Protein AF-A0A3M2DGJ4-F1 (afdb_monomer)

Structure (mmCIF, N/CA/C/O backbone):
data_AF-A0A3M2DGJ4-F1
#
_entry.id   AF-A0A3M2DGJ4-F1
#
loop_
_atom_site.group_PDB
_atom_site.id
_atom_site.type_symbol
_atom_site.label_atom_id
_atom_site.label_alt_id
_atom_site.label_comp_id
_atom_site.label_asym_id
_atom_site.label_entity_id
_atom_site.label_seq_id
_atom_site.pdbx_PDB_ins_code
_atom_site.Cartn_x
_atom_site.Cartn_y
_atom_site.Cartn_z
_atom_site.occupancy
_atom_site.B_iso_or_equiv
_atom_site.auth_seq_id
_atom_site.auth_comp_id
_atom_site.auth_asym_id
_atom_site.auth_atom_id
_atom_site.pdbx_PDB_model_num
ATOM 1 N N . MET A 1 1 ? -9.136 -0.378 4.213 1.00 90.12 1 MET A N 1
ATOM 2 C CA . MET A 1 1 ? -7.669 -0.235 4.051 1.00 90.12 1 MET A CA 1
ATOM 3 C C . MET A 1 1 ? -7.007 -1.562 3.738 1.00 90.12 1 MET A C 1
ATOM 5 O O . MET A 1 1 ? -6.361 -1.650 2.706 1.00 90.12 1 MET A O 1
ATOM 9 N N . VAL A 1 2 ? -7.233 -2.598 4.552 1.00 88.56 2 VAL A N 1
ATOM 10 C CA . VAL A 1 2 ? -6.736 -3.967 4.308 1.00 88.56 2 VAL A CA 1
ATOM 11 C C . VAL A 1 2 ? -7.027 -4.452 2.878 1.00 88.56 2 VAL A C 1
ATOM 13 O O . VAL A 1 2 ? -6.110 -4.851 2.168 1.00 88.56 2 VAL A O 1
ATOM 16 N N . ASP A 1 3 ? -8.262 -4.302 2.388 1.00 91.62 3 ASP A N 1
ATOM 17 C CA . ASP A 1 3 ? -8.611 -4.693 1.009 1.00 91.62 3 ASP A CA 1
ATOM 18 C C . ASP A 1 3 ? -7.824 -3.933 -0.065 1.00 91.62 3 ASP A C 1
ATOM 20 O O . ASP A 1 3 ? -7.477 -4.482 -1.112 1.00 91.62 3 ASP A O 1
ATOM 24 N N . LEU A 1 4 ? -7.523 -2.657 0.192 1.00 90.12 4 LEU A N 1
ATOM 25 C CA . LEU A 1 4 ? -6.755 -1.817 -0.720 1.00 90.12 4 LEU A CA 1
ATOM 26 C C . LEU A 1 4 ? -5.286 -2.257 -0.762 1.00 90.12 4 LEU A C 1
ATOM 28 O O . LEU A 1 4 ? -4.726 -2.352 -1.851 1.00 90.12 4 LEU A O 1
ATOM 32 N N . ILE A 1 5 ? -4.698 -2.586 0.391 1.00 91.19 5 ILE A N 1
ATOM 33 C CA . ILE A 1 5 ? -3.343 -3.150 0.496 1.00 91.19 5 ILE A CA 1
ATOM 34 C C . ILE A 1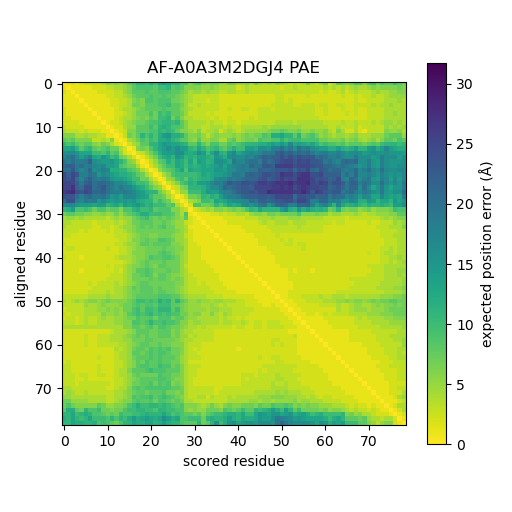 5 ? -3.263 -4.490 -0.241 1.00 91.19 5 ILE A C 1
ATOM 36 O O . ILE A 1 5 ? -2.397 -4.673 -1.094 1.00 91.19 5 ILE A O 1
ATOM 40 N N . ASN A 1 6 ? -4.221 -5.390 -0.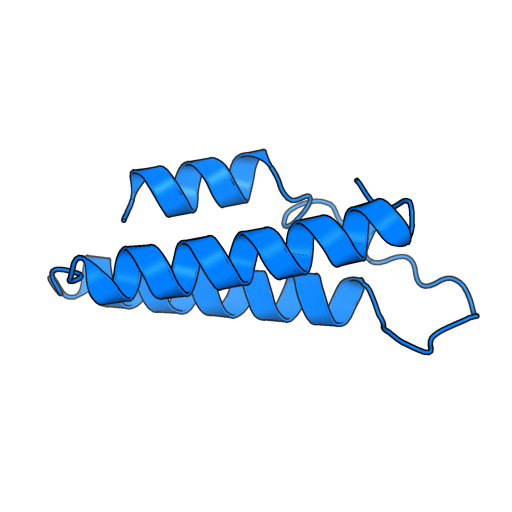004 1.00 90.25 6 ASN A N 1
ATOM 41 C CA . ASN A 1 6 ? -4.287 -6.684 -0.687 1.00 90.25 6 ASN A CA 1
ATOM 42 C C . ASN A 1 6 ? -4.394 -6.525 -2.208 1.00 90.25 6 ASN A C 1
ATOM 44 O O . ASN A 1 6 ? -3.733 -7.233 -2.970 1.00 90.25 6 ASN A O 1
ATOM 48 N N . LYS A 1 7 ? -5.205 -5.568 -2.674 1.00 90.69 7 LYS A N 1
ATOM 49 C CA . LYS A 1 7 ? -5.314 -5.254 -4.100 1.00 90.69 7 LYS A CA 1
ATOM 50 C C . LYS A 1 7 ? -4.000 -4.720 -4.668 1.00 90.69 7 LYS A C 1
ATOM 52 O O . LYS A 1 7 ? -3.637 -5.097 -5.779 1.00 90.69 7 LYS A O 1
ATOM 57 N N . ILE A 1 8 ? -3.289 -3.874 -3.924 1.00 88.88 8 ILE A N 1
ATOM 58 C CA . ILE A 1 8 ? -1.974 -3.355 -4.314 1.00 88.88 8 ILE A CA 1
ATOM 59 C C . ILE A 1 8 ? -0.966 -4.503 -4.435 1.00 88.88 8 ILE A C 1
ATOM 61 O O . ILE A 1 8 ? -0.414 -4.683 -5.516 1.00 88.88 8 ILE A O 1
ATOM 65 N N . ARG A 1 9 ? -0.815 -5.359 -3.420 1.00 86.56 9 ARG A N 1
ATOM 66 C CA . ARG A 1 9 ? 0.100 -6.516 -3.475 1.00 86.56 9 ARG A CA 1
ATOM 67 C C . ARG A 1 9 ? -0.164 -7.449 -4.668 1.00 86.56 9 ARG A C 1
ATOM 69 O O . ARG A 1 9 ? 0.770 -7.980 -5.245 1.00 86.56 9 ARG A O 1
ATOM 76 N N . ARG A 1 10 ? -1.425 -7.606 -5.095 1.00 86.56 10 ARG A N 1
ATOM 77 C CA . ARG A 1 10 ? -1.783 -8.402 -6.291 1.00 86.56 10 ARG A CA 1
ATOM 78 C C . ARG A 1 10 ? -1.550 -7.690 -7.625 1.00 86.56 10 ARG A C 1
ATOM 80 O O . ARG A 1 10 ? -1.449 -8.354 -8.649 1.00 86.56 10 ARG A O 1
ATOM 87 N N . THR A 1 11 ? -1.562 -6.357 -7.637 1.00 85.56 11 THR A N 1
ATOM 88 C CA . THR A 1 11 ? -1.462 -5.561 -8.874 1.00 85.56 11 THR A CA 1
ATOM 89 C C . THR A 1 11 ? -0.014 -5.196 -9.198 1.00 85.56 11 THR A C 1
ATOM 91 O O . THR A 1 11 ? 0.333 -5.052 -10.365 1.00 85.56 11 THR A O 1
ATOM 94 N N . PHE A 1 12 ?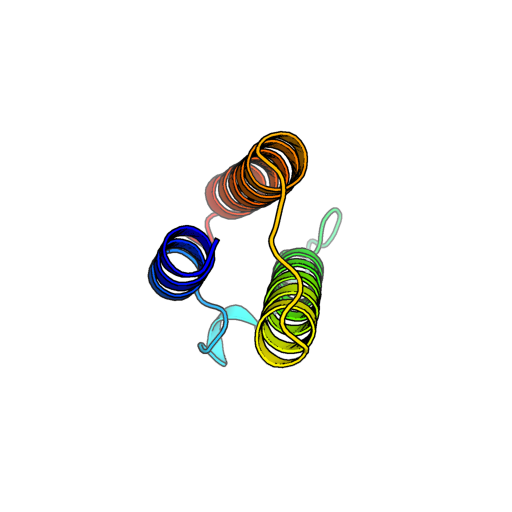 0.826 -5.010 -8.179 1.00 83.12 12 PHE A N 1
ATOM 95 C CA . PHE A 1 12 ? 2.208 -4.575 -8.345 1.00 83.12 12 PHE A CA 1
ATOM 96 C C . PHE A 1 12 ? 3.186 -5.732 -8.115 1.00 83.12 12 PHE A C 1
ATOM 98 O O . PHE A 1 12 ? 2.989 -6.507 -7.182 1.00 83.12 12 PHE A O 1
ATOM 105 N N . PRO A 1 13 ? 4.272 -5.824 -8.902 1.00 74.50 13 PRO A N 1
ATOM 106 C CA . PRO A 1 13 ? 5.293 -6.857 -8.744 1.00 74.50 13 PRO A CA 1
ATOM 107 C C . PRO A 1 13 ? 6.274 -6.507 -7.607 1.00 74.50 13 PRO A C 1
ATOM 109 O O . PRO A 1 13 ? 7.474 -6.369 -7.848 1.00 74.50 13 PRO A O 1
ATOM 112 N N . LEU A 1 14 ? 5.754 -6.319 -6.390 1.00 70.88 14 LEU A N 1
ATOM 113 C CA . LEU A 1 14 ? 6.535 -5.960 -5.193 1.00 70.88 14 LEU A CA 1
ATOM 114 C C . LEU A 1 14 ? 7.449 -7.129 -4.767 1.00 70.88 14 LEU A C 1
ATOM 116 O O . LEU A 1 14 ? 8.649 -6.979 -4.552 1.00 70.88 14 LEU A O 1
ATOM 120 N N . ASP A 1 15 ? 6.914 -8.351 -4.807 1.00 66.12 15 ASP A N 1
ATOM 121 C CA . ASP A 1 15 ? 7.645 -9.561 -4.404 1.00 66.12 15 ASP A CA 1
ATOM 122 C C . ASP A 1 15 ? 8.521 -10.163 -5.525 1.00 66.12 15 ASP A C 1
ATOM 124 O O . ASP A 1 15 ? 9.176 -11.186 -5.326 1.00 66.12 15 ASP A O 1
ATOM 128 N N . ALA A 1 16 ? 8.548 -9.561 -6.722 1.00 61.91 16 ALA A N 1
ATOM 129 C CA . ALA A 1 16 ? 9.287 -10.101 -7.862 1.00 61.91 16 ALA A CA 1
ATOM 130 C C . ALA A 1 16 ? 10.751 -9.609 -7.864 1.00 61.91 16 ALA A C 1
ATOM 132 O O . ALA A 1 16 ? 10.994 -8.418 -8.056 1.00 61.91 16 ALA A O 1
ATOM 133 N N . PRO A 1 17 ? 11.764 -10.483 -7.723 1.00 55.59 17 PRO A N 1
ATOM 134 C CA . PRO A 1 17 ? 13.168 -10.071 -7.800 1.00 55.59 17 PRO A CA 1
ATOM 135 C C . PRO A 1 17 ? 13.554 -9.528 -9.190 1.00 55.59 17 PRO A C 1
ATOM 137 O O . PRO A 1 17 ? 14.378 -8.619 -9.279 1.00 55.59 17 PRO A O 1
ATOM 140 N N . ASP A 1 18 ? 12.902 -9.998 -10.260 1.00 53.38 18 ASP A N 1
ATOM 141 C CA . ASP A 1 18 ? 13.161 -9.570 -11.644 1.00 53.38 18 ASP A CA 1
ATOM 142 C C . ASP A 1 18 ? 12.613 -8.171 -11.980 1.00 53.38 18 ASP A C 1
ATOM 144 O O . ASP A 1 18 ? 13.092 -7.526 -12.916 1.00 53.38 18 ASP A O 1
ATOM 148 N N . SER A 1 19 ? 11.673 -7.630 -11.190 1.00 52.91 19 SER A N 1
ATOM 149 C CA . SER A 1 19 ? 11.201 -6.240 -11.350 1.00 52.91 19 SER A CA 1
ATOM 150 C C . SER A 1 19 ? 12.259 -5.206 -10.923 1.00 52.91 19 SER A C 1
ATOM 152 O O . SER A 1 19 ? 12.102 -4.003 -11.149 1.00 52.91 19 SER A O 1
ATOM 154 N N . ARG A 1 20 ? 13.379 -5.677 -10.351 1.00 51.09 20 ARG A N 1
ATOM 155 C CA . ARG A 1 20 ? 14.511 -4.878 -9.858 1.00 51.09 20 ARG A CA 1
ATOM 156 C C . ARG A 1 20 ? 15.621 -4.688 -10.901 1.00 51.09 20 ARG A C 1
ATOM 158 O O . ARG A 1 20 ? 16.611 -4.016 -10.601 1.00 51.09 20 ARG A O 1
ATOM 165 N N . VAL A 1 21 ? 15.480 -5.255 -12.106 1.00 51.62 21 VAL A N 1
ATOM 166 C CA . VAL A 1 21 ? 16.489 -5.172 -13.174 1.00 51.62 21 VAL A CA 1
ATOM 167 C C . VAL A 1 21 ? 16.419 -3.807 -13.864 1.00 51.62 21 VAL A C 1
ATOM 169 O O . VAL A 1 21 ? 15.493 -3.489 -14.610 1.00 51.62 21 VAL A O 1
ATOM 172 N N . CYS A 1 22 ? 17.422 -2.975 -13.592 1.00 55.38 22 CYS A N 1
ATOM 173 C CA . CYS A 1 22 ? 17.555 -1.635 -14.154 1.00 55.38 22 CYS A CA 1
ATOM 174 C C . CYS A 1 22 ? 18.022 -1.711 -15.620 1.00 55.38 22 CYS A C 1
ATOM 176 O O . CYS A 1 22 ? 19.070 -2.291 -15.900 1.00 55.38 22 CYS A O 1
ATOM 178 N N . ARG A 1 23 ? 17.282 -1.102 -16.559 1.00 54.59 23 ARG A N 1
ATOM 179 C CA . ARG A 1 23 ? 17.810 -0.761 -17.894 1.00 54.59 23 ARG A CA 1
ATOM 180 C C . ARG A 1 23 ? 18.342 0.672 -17.848 1.00 54.59 23 ARG A C 1
ATOM 182 O O . ARG A 1 23 ? 17.733 1.525 -17.214 1.00 54.59 23 ARG A O 1
ATOM 189 N N . PHE A 1 24 ? 19.477 0.907 -18.501 1.00 52.84 24 PHE A N 1
ATOM 190 C CA . PHE A 1 24 ? 20.364 2.078 -18.378 1.00 52.84 24 PHE A CA 1
ATOM 191 C C . PHE A 1 24 ? 19.769 3.469 -18.700 1.00 52.84 24 PHE A C 1
ATOM 193 O O . PHE A 1 24 ? 20.506 4.450 -18.671 1.00 52.84 24 PHE A O 1
ATOM 200 N N . ASP A 1 25 ? 18.467 3.595 -18.954 1.00 52.88 25 ASP A N 1
ATOM 201 C CA . ASP A 1 25 ? 17.807 4.871 -19.246 1.00 52.88 25 ASP A CA 1
ATOM 202 C C . ASP A 1 25 ? 16.899 5.269 -18.069 1.00 52.88 25 ASP A C 1
ATOM 204 O O . ASP A 1 25 ? 15.766 4.804 -17.932 1.00 52.88 25 ASP A O 1
ATOM 208 N N . CYS A 1 26 ? 17.451 6.031 -17.119 1.00 60.47 26 CYS A N 1
ATOM 209 C CA . CYS A 1 26 ? 16.894 6.165 -15.769 1.00 60.47 26 CYS A CA 1
ATOM 210 C C . CYS A 1 26 ? 16.555 7.622 -15.412 1.00 60.47 26 CYS A C 1
ATOM 212 O O . CYS A 1 26 ? 17.121 8.206 -14.491 1.00 60.47 26 CYS A O 1
ATOM 214 N N . THR A 1 27 ? 15.601 8.222 -16.129 1.00 54.66 27 THR A N 1
ATOM 215 C CA . THR A 1 27 ? 15.004 9.520 -15.748 1.00 54.66 27 THR A CA 1
ATOM 216 C C . THR A 1 27 ? 13.940 9.372 -14.647 1.00 54.66 27 THR A C 1
ATOM 218 O O . THR A 1 27 ? 13.762 10.281 -13.840 1.00 54.66 27 THR A O 1
ATOM 221 N N . VAL A 1 28 ? 13.269 8.213 -14.554 1.00 54.41 28 VAL A N 1
ATOM 222 C CA . VAL A 1 28 ? 12.395 7.811 -13.433 1.00 54.41 28 VAL A CA 1
ATOM 223 C C . VAL A 1 28 ? 12.590 6.316 -13.183 1.00 54.41 28 VAL A C 1
ATOM 225 O O . VAL A 1 28 ? 12.089 5.481 -13.932 1.00 54.41 28 VAL A O 1
ATOM 228 N N . CYS A 1 29 ? 13.335 5.960 -12.136 1.00 65.62 29 CYS A N 1
ATOM 229 C CA . CYS A 1 29 ? 13.603 4.560 -11.820 1.00 65.62 29 CYS A CA 1
ATOM 230 C C . CYS A 1 29 ? 12.333 3.877 -11.284 1.00 65.62 29 CYS A C 1
ATOM 232 O O . CYS A 1 29 ? 11.900 4.158 -10.165 1.00 65.62 29 CYS A O 1
ATOM 234 N N . ASN A 1 30 ? 11.751 2.964 -12.068 1.00 73.81 30 ASN A N 1
ATOM 235 C CA . ASN A 1 30 ? 10.573 2.166 -11.690 1.00 73.81 30 ASN A CA 1
ATOM 236 C C . ASN A 1 30 ? 10.766 1.430 -10.359 1.00 73.81 30 ASN A C 1
ATOM 238 O O . ASN A 1 30 ? 9.838 1.351 -9.559 1.00 73.81 30 ASN A O 1
ATOM 242 N N . LYS A 1 31 ? 11.998 0.981 -10.093 1.00 76.00 31 LYS A N 1
ATOM 243 C CA . LYS A 1 31 ? 12.395 0.356 -8.831 1.00 76.00 31 LYS A CA 1
ATOM 244 C C . LYS A 1 31 ? 12.147 1.275 -7.635 1.00 76.00 31 LYS A C 1
ATOM 246 O O . LYS A 1 31 ? 11.518 0.857 -6.679 1.00 76.00 31 LYS A O 1
ATOM 251 N N . LYS A 1 32 ? 12.541 2.549 -7.720 1.00 80.38 32 LYS A N 1
ATOM 252 C CA . LYS A 1 32 ? 12.356 3.507 -6.619 1.00 80.38 32 LYS A CA 1
ATOM 253 C C . LYS A 1 32 ? 10.878 3.793 -6.337 1.00 80.38 32 LYS A C 1
ATOM 255 O O . LYS A 1 32 ? 10.504 4.062 -5.201 1.00 80.38 32 LYS A O 1
ATOM 260 N N . LEU A 1 33 ? 10.028 3.738 -7.365 1.00 83.94 33 LEU A N 1
ATOM 261 C CA . LEU A 1 33 ? 8.578 3.864 -7.195 1.00 83.94 33 LEU A CA 1
ATOM 262 C C . LEU A 1 33 ? 7.959 2.620 -6.546 1.00 83.94 33 LEU A C 1
ATOM 264 O O . LEU A 1 33 ? 7.043 2.768 -5.741 1.00 83.94 33 LEU A O 1
ATOM 268 N N . LEU A 1 34 ? 8.449 1.425 -6.890 1.00 84.94 34 LEU A N 1
ATOM 269 C CA . LEU A 1 34 ? 8.037 0.170 -6.258 1.00 84.94 34 LEU A CA 1
ATOM 270 C C . LEU A 1 34 ? 8.484 0.119 -4.791 1.00 84.94 34 LEU A C 1
ATOM 272 O O . LEU A 1 34 ? 7.638 -0.085 -3.933 1.00 84.94 34 LEU A O 1
ATOM 276 N N . GLU A 1 35 ? 9.746 0.440 -4.498 1.00 85.75 35 GLU A N 1
ATOM 277 C CA . GLU A 1 35 ? 10.276 0.551 -3.126 1.00 85.75 35 GLU A CA 1
ATOM 278 C C . GLU A 1 35 ? 9.480 1.564 -2.294 1.00 85.75 35 GLU A C 1
ATOM 280 O O . GLU A 1 35 ? 9.139 1.324 -1.140 1.00 85.75 35 GLU A O 1
ATOM 285 N N . PHE A 1 36 ? 9.137 2.712 -2.886 1.00 89.19 36 PHE A N 1
ATOM 286 C CA . PHE A 1 36 ? 8.292 3.690 -2.212 1.00 89.19 36 PHE A CA 1
ATOM 287 C C . PHE A 1 36 ? 6.892 3.139 -1.925 1.00 89.19 36 PHE A C 1
ATOM 289 O O . PHE A 1 36 ? 6.368 3.353 -0.836 1.00 89.19 36 PHE A O 1
ATOM 296 N N . LEU A 1 37 ? 6.280 2.426 -2.873 1.00 90.75 37 LEU A N 1
ATOM 297 C CA . LEU A 1 37 ? 4.975 1.807 -2.656 1.00 90.75 37 LEU A CA 1
ATOM 298 C C . LEU A 1 37 ? 5.026 0.720 -1.573 1.00 90.75 37 LEU A C 1
ATOM 300 O O . LEU A 1 37 ? 4.104 0.665 -0.764 1.00 90.75 37 LEU A O 1
ATOM 304 N N . GLU A 1 38 ? 6.086 -0.091 -1.537 1.00 90.56 38 GLU A N 1
ATOM 305 C CA . GLU A 1 38 ? 6.339 -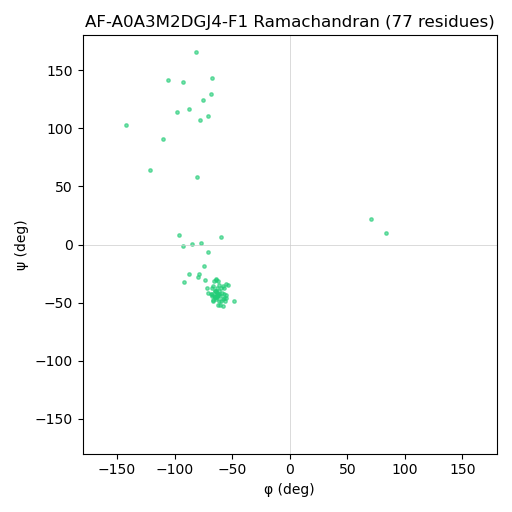1.095 -0.491 1.00 90.56 38 GLU A CA 1
ATOM 306 C C . GLU A 1 38 ? 6.394 -0.452 0.892 1.00 90.56 38 GLU A C 1
ATOM 308 O O . GLU A 1 38 ? 5.593 -0.810 1.752 1.00 90.56 38 GLU A O 1
ATOM 313 N N . MET A 1 39 ? 7.226 0.578 1.078 1.00 91.56 39 MET A N 1
ATOM 314 C CA . MET A 1 39 ? 7.317 1.286 2.363 1.00 91.56 39 MET A CA 1
ATOM 315 C C . MET A 1 39 ? 5.965 1.846 2.821 1.00 91.56 39 MET A C 1
ATOM 317 O O . MET A 1 39 ? 5.653 1.851 4.006 1.00 91.56 39 MET A O 1
ATOM 321 N N . GLN A 1 40 ? 5.142 2.336 1.891 1.00 94.19 40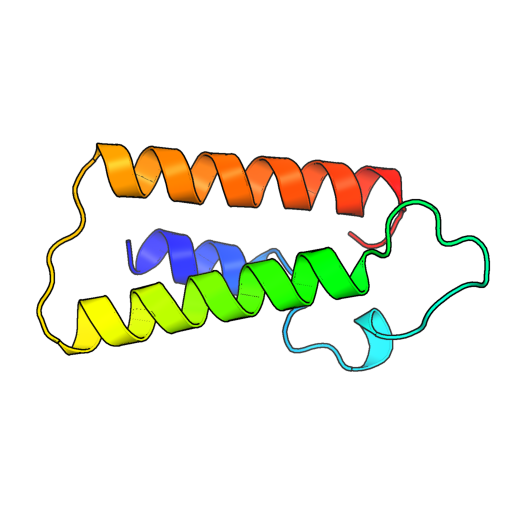 GLN A N 1
ATOM 322 C CA . GLN A 1 40 ? 3.823 2.871 2.231 1.00 94.19 40 GLN A CA 1
ATOM 323 C C . GLN A 1 40 ? 2.812 1.770 2.583 1.00 94.19 40 GLN A C 1
ATOM 325 O O . GLN A 1 40 ? 1.890 2.015 3.359 1.00 94.19 40 GLN A O 1
ATOM 330 N N . VAL A 1 41 ? 2.949 0.575 2.003 1.00 93.06 41 VAL A N 1
ATOM 331 C CA . VAL A 1 41 ? 2.167 -0.601 2.403 1.00 93.06 41 VAL A CA 1
ATOM 332 C C . VAL A 1 41 ? 2.562 -1.030 3.813 1.00 93.06 41 VAL A C 1
ATOM 334 O O . VAL A 1 41 ? 1.677 -1.185 4.650 1.00 93.06 41 VAL A O 1
ATOM 337 N N . GLU A 1 42 ? 3.861 -1.153 4.082 1.00 93.69 42 GLU A N 1
ATOM 338 C CA . GLU A 1 42 ? 4.392 -1.547 5.392 1.00 93.69 42 GLU A CA 1
ATOM 339 C C . GLU A 1 42 ? 3.984 -0.562 6.499 1.00 93.69 42 GLU A C 1
ATOM 341 O O . GLU A 1 42 ? 3.517 -0.996 7.551 1.00 93.69 42 GLU A O 1
ATOM 346 N N . ASP A 1 43 ? 4.066 0.752 6.247 1.00 95.19 43 ASP A N 1
ATOM 347 C CA . ASP A 1 43 ? 3.611 1.793 7.187 1.00 95.19 43 ASP A CA 1
ATOM 348 C C . ASP A 1 43 ? 2.140 1.597 7.574 1.00 95.19 43 ASP A C 1
ATOM 350 O O . ASP A 1 43 ? 1.782 1.560 8.753 1.00 95.19 43 ASP A O 1
ATOM 354 N N . TRP A 1 44 ? 1.270 1.403 6.580 1.00 95.25 44 TRP A N 1
ATOM 355 C CA . TRP A 1 44 ? -0.144 1.172 6.851 1.00 95.25 44 TRP A CA 1
ATOM 356 C C . TRP A 1 44 ? -0.406 -0.161 7.548 1.00 95.25 44 TRP A C 1
ATOM 358 O O . TRP A 1 44 ? -1.285 -0.218 8.404 1.00 95.25 44 TRP A O 1
ATOM 368 N N . GLU A 1 45 ? 0.324 -1.223 7.212 1.00 93.25 45 GLU A N 1
ATOM 369 C CA . GLU A 1 45 ? 0.215 -2.513 7.901 1.00 93.25 45 GLU A CA 1
ATOM 370 C C . GLU A 1 45 ? 0.595 -2.380 9.384 1.00 93.25 45 GLU A C 1
ATOM 372 O O . GLU A 1 45 ? -0.139 -2.874 10.243 1.00 93.25 45 GLU A O 1
ATOM 377 N N . GLN A 1 46 ? 1.663 -1.641 9.704 1.00 95.62 46 GLN A N 1
ATOM 378 C CA . GLN A 1 46 ? 2.060 -1.360 11.087 1.00 95.62 46 GLN A CA 1
ATOM 379 C C . GLN A 1 46 ? 1.017 -0.526 11.837 1.00 95.62 46 GLN A C 1
ATOM 381 O O . GLN A 1 46 ? 0.651 -0.862 12.964 1.00 95.62 46 GLN A O 1
ATOM 386 N N . ARG A 1 47 ? 0.488 0.530 11.212 1.00 94.88 47 ARG A N 1
ATOM 387 C CA . ARG A 1 47 ? -0.555 1.387 11.803 1.00 94.88 47 ARG A CA 1
ATOM 388 C C . ARG A 1 47 ? -1.841 0.614 12.082 1.00 94.88 47 ARG A C 1
ATOM 390 O O . ARG A 1 47 ? -2.409 0.721 13.166 1.00 94.88 47 ARG A O 1
ATOM 397 N N . LEU A 1 48 ? -2.260 -0.234 11.144 1.00 94.25 48 LEU A N 1
ATOM 398 C CA . LEU A 1 48 ? -3.406 -1.127 11.328 1.00 94.25 48 LEU A CA 1
ATOM 399 C C . LEU A 1 48 ? -3.161 -2.139 12.455 1.00 94.25 48 LEU A C 1
ATOM 401 O O . LEU A 1 48 ? -4.061 -2.374 13.259 1.00 94.25 48 LEU A O 1
ATOM 405 N N . ALA A 1 49 ? -1.954 -2.707 12.547 1.00 94.06 49 ALA A N 1
ATOM 406 C CA . ALA A 1 49 ? -1.579 -3.613 13.634 1.00 94.06 49 ALA A CA 1
ATOM 407 C C . ALA A 1 49 ? -1.578 -2.916 15.007 1.00 94.06 49 ALA A C 1
ATOM 409 O O . ALA A 1 49 ? -1.906 -3.542 16.012 1.00 94.06 49 ALA A O 1
ATOM 410 N N . ALA A 1 50 ? -1.282 -1.614 15.047 1.00 96.25 50 ALA A N 1
ATOM 411 C CA . ALA A 1 50 ? -1.393 -0.777 16.240 1.00 96.25 50 ALA A CA 1
ATOM 412 C C . ALA A 1 50 ? -2.844 -0.368 16.583 1.00 96.25 50 ALA A C 1
ATOM 414 O O . ALA A 1 50 ? -3.065 0.349 17.558 1.00 96.25 50 ALA A O 1
ATOM 415 N N . GLY A 1 51 ? -3.839 -0.817 15.808 1.00 94.62 51 GLY A N 1
ATOM 416 C CA . GLY A 1 51 ? -5.255 -0.509 16.023 1.00 94.62 51 GLY A CA 1
ATOM 417 C C . GLY A 1 51 ? -5.709 0.825 15.428 1.00 94.62 51 GLY A C 1
ATOM 418 O O . GLY A 1 51 ? -6.828 1.267 15.695 1.00 94.62 51 GLY A O 1
ATOM 419 N N . GLU A 1 52 ? -4.879 1.480 14.612 1.00 95.50 52 GLU A N 1
ATOM 420 C CA . GLU A 1 52 ? -5.269 2.718 13.949 1.00 95.50 52 GLU A CA 1
ATOM 421 C C . GLU A 1 52 ? -6.358 2.451 12.902 1.00 95.50 52 GLU A C 1
ATOM 423 O O . GLU A 1 52 ? -6.228 1.580 12.039 1.00 95.50 52 GLU A O 1
ATOM 428 N N . THR A 1 53 ? -7.445 3.225 12.960 1.00 93.88 53 THR A N 1
ATOM 429 C CA . THR A 1 53 ? -8.531 3.136 11.980 1.00 93.88 53 THR A CA 1
ATOM 430 C C . THR A 1 53 ? -8.357 4.220 10.911 1.00 93.88 53 THR A C 1
ATOM 432 O O . THR A 1 53 ? -8.483 5.404 11.222 1.00 93.88 53 THR A O 1
ATOM 435 N N . PRO A 1 54 ? -8.096 3.851 9.646 1.00 93.44 54 PRO A N 1
ATOM 436 C CA . PRO A 1 54 ? -7.892 4.811 8.569 1.00 93.44 54 PRO A CA 1
ATOM 437 C C . PRO A 1 54 ? -9.168 5.573 8.238 1.00 93.44 54 PRO A C 1
ATOM 439 O O . PRO A 1 54 ? -10.263 5.006 8.189 1.00 93.44 54 PRO A O 1
ATOM 442 N N . THR A 1 55 ? -9.012 6.852 7.913 1.00 95.19 55 THR A N 1
ATOM 443 C CA . THR A 1 55 ? -10.124 7.690 7.464 1.00 95.19 55 THR A CA 1
ATOM 444 C C . THR A 1 55 ? -10.432 7.473 5.980 1.00 95.19 55 THR A C 1
ATOM 446 O O . THR A 1 55 ? -9.617 6.954 5.212 1.00 95.19 55 THR A O 1
ATOM 449 N N . LEU A 1 56 ? -11.598 7.942 5.522 1.00 93.50 56 LEU A N 1
ATOM 450 C CA . LEU A 1 56 ? -11.917 7.972 4.087 1.00 93.50 56 LEU A CA 1
ATOM 451 C C . LEU A 1 56 ? -10.885 8.781 3.281 1.00 93.50 56 LEU A C 1
ATOM 453 O O . LEU A 1 56 ? -10.532 8.395 2.166 1.00 93.50 56 LEU A O 1
ATOM 457 N N . GLY A 1 57 ? -10.361 9.867 3.857 1.00 95.31 57 GLY A N 1
ATOM 458 C CA . GLY A 1 57 ? -9.329 10.686 3.222 1.00 95.31 57 GLY A CA 1
ATOM 459 C C . GLY A 1 57 ? -8.002 9.945 3.060 1.00 95.31 57 GLY A C 1
ATOM 460 O O . GLY A 1 57 ? -7.323 10.109 2.046 1.00 95.31 57 GLY A O 1
ATOM 461 N N . ASP A 1 58 ? -7.647 9.091 4.018 1.00 95.00 58 ASP A N 1
ATOM 462 C CA . ASP A 1 58 ? -6.449 8.253 3.939 1.00 95.00 58 ASP A CA 1
ATOM 463 C C . ASP A 1 58 ? -6.568 7.200 2.840 1.00 95.00 58 ASP A C 1
ATOM 465 O O . ASP A 1 58 ? -5.658 7.049 2.019 1.00 95.00 58 ASP A O 1
ATOM 469 N N . LEU A 1 59 ? -7.731 6.545 2.756 1.00 93.44 59 LEU A N 1
ATOM 470 C CA . LEU A 1 59 ? -8.041 5.601 1.682 1.00 93.44 59 LEU A CA 1
ATOM 471 C C . LEU A 1 59 ? -7.923 6.269 0.310 1.00 93.44 59 LEU A C 1
ATOM 473 O O . LEU A 1 59 ? -7.308 5.713 -0.603 1.00 93.44 59 LEU A O 1
ATOM 477 N N . GLU A 1 60 ? -8.482 7.471 0.156 1.00 94.62 60 GLU A N 1
ATOM 478 C CA . GLU A 1 60 ? -8.433 8.205 -1.106 1.00 94.62 60 GLU A CA 1
ATOM 479 C C . GLU A 1 60 ? -6.996 8.590 -1.484 1.00 94.62 60 GLU A C 1
ATOM 481 O O . GLU A 1 60 ? -6.566 8.365 -2.623 1.00 94.62 60 GLU A O 1
ATOM 486 N N . LYS A 1 61 ? -6.226 9.132 -0.529 1.00 94.38 61 LYS A N 1
ATOM 487 C CA . LYS A 1 61 ? -4.821 9.512 -0.734 1.00 94.38 61 LYS A CA 1
ATOM 488 C C . LYS A 1 61 ? -3.981 8.306 -1.145 1.00 94.38 61 LYS A C 1
ATOM 490 O O . LYS A 1 61 ? -3.273 8.387 -2.154 1.00 94.38 61 LYS A O 1
ATOM 495 N N . PHE A 1 62 ? -4.107 7.189 -0.429 1.00 94.56 62 PHE A N 1
ATOM 496 C CA . PHE A 1 62 ? -3.356 5.968 -0.705 1.00 94.56 62 PHE A CA 1
ATOM 497 C C . PHE A 1 62 ? -3.738 5.363 -2.064 1.00 94.56 62 PHE A C 1
ATOM 499 O O . PHE A 1 62 ? -2.873 5.092 -2.899 1.00 94.56 62 PHE A O 1
ATOM 506 N N . ALA A 1 63 ? -5.036 5.274 -2.371 1.00 93.00 63 ALA A N 1
ATOM 507 C CA . ALA A 1 63 ? -5.511 4.793 -3.668 1.00 93.00 63 ALA A CA 1
ATOM 508 C C . ALA A 1 63 ? -5.070 5.697 -4.832 1.00 93.00 63 ALA A C 1
ATOM 510 O O . ALA A 1 63 ? -4.776 5.225 -5.934 1.00 93.00 63 ALA A O 1
ATOM 511 N N . ARG A 1 64 ? -5.035 7.020 -4.635 1.00 95.12 64 ARG A N 1
ATOM 512 C CA . ARG A 1 64 ? -4.553 7.973 -5.645 1.00 95.12 64 ARG A CA 1
ATOM 513 C C . ARG A 1 64 ? -3.056 7.813 -5.891 1.00 95.12 64 ARG A C 1
ATOM 515 O O . ARG A 1 64 ? -2.638 7.842 -7.047 1.00 95.12 64 ARG A O 1
ATOM 522 N N . MET A 1 65 ? -2.271 7.639 -4.833 1.00 94.00 65 MET A N 1
ATOM 523 C CA . MET A 1 65 ? -0.834 7.389 -4.918 1.00 94.00 65 MET A CA 1
ATOM 524 C C . MET A 1 65 ? -0.540 6.095 -5.682 1.00 94.00 65 MET A C 1
ATOM 526 O O . MET A 1 65 ? 0.156 6.146 -6.696 1.00 94.00 65 MET A O 1
ATOM 530 N N . ALA A 1 66 ? -1.166 4.979 -5.293 1.00 92.00 66 ALA A N 1
ATOM 531 C CA . ALA A 1 66 ? -1.025 3.702 -5.991 1.00 92.00 66 ALA A CA 1
ATOM 532 C C . ALA A 1 66 ? -1.392 3.827 -7.482 1.00 92.00 66 ALA A C 1
ATOM 534 O O . ALA A 1 66 ? -0.623 3.431 -8.352 1.00 92.00 66 ALA A O 1
ATOM 535 N N . ARG A 1 67 ? -2.511 4.486 -7.823 1.00 92.69 67 ARG A N 1
ATOM 536 C CA . ARG A 1 67 ? -2.893 4.716 -9.233 1.00 92.69 67 ARG A CA 1
ATOM 537 C C . ARG A 1 67 ? -1.855 5.515 -10.025 1.00 92.69 67 ARG A C 1
ATOM 539 O O . ARG A 1 67 ? -1.658 5.232 -11.206 1.00 92.69 67 ARG A O 1
ATOM 546 N N . LYS A 1 68 ? -1.209 6.517 -9.419 1.00 90.69 68 LYS A N 1
ATOM 547 C CA . LYS A 1 68 ? -0.143 7.288 -10.083 1.00 90.69 68 LYS A CA 1
ATOM 548 C C . LYS A 1 68 ? 1.073 6.410 -10.372 1.00 90.69 68 LYS A C 1
ATOM 550 O O . LYS A 1 68 ? 1.574 6.446 -11.493 1.00 90.69 68 LYS A O 1
ATOM 555 N N . ILE A 1 69 ? 1.484 5.591 -9.404 1.00 88.25 69 ILE A N 1
ATOM 556 C CA . ILE A 1 69 ? 2.609 4.660 -9.557 1.00 88.25 69 ILE A CA 1
ATOM 557 C C . ILE A 1 69 ? 2.293 3.624 -10.638 1.00 88.25 69 ILE A C 1
ATOM 559 O O . ILE A 1 69 ? 3.082 3.453 -11.560 1.00 88.25 69 ILE A O 1
ATOM 563 N N . HIS A 1 70 ? 1.091 3.042 -10.629 1.00 88.12 70 HIS A N 1
ATOM 564 C CA . HIS A 1 70 ? 0.648 2.110 -11.671 1.00 88.12 70 HIS A CA 1
ATOM 565 C C . HIS A 1 70 ? 0.732 2.716 -13.078 1.00 88.12 70 HIS A C 1
ATOM 567 O O 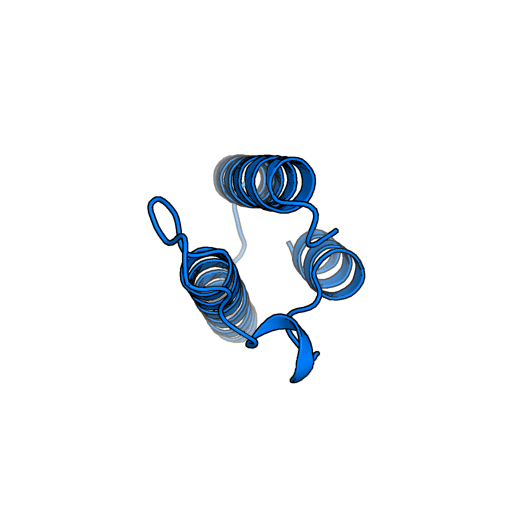. HIS A 1 70 ? 1.190 2.075 -14.018 1.00 88.12 70 HIS A O 1
ATOM 573 N N . ARG A 1 71 ? 0.298 3.972 -13.245 1.00 87.25 71 ARG A N 1
ATOM 574 C CA . ARG A 1 71 ? 0.374 4.668 -14.540 1.00 87.25 71 ARG A CA 1
ATOM 575 C C . ARG A 1 71 ? 1.817 4.892 -14.991 1.00 87.25 71 ARG A C 1
ATOM 577 O O . ARG A 1 71 ? 2.090 4.736 -16.177 1.00 87.25 71 ARG A O 1
ATOM 584 N N . ALA A 1 72 ? 2.717 5.247 -14.074 1.00 83.31 72 ALA A N 1
ATOM 585 C CA . ALA A 1 72 ? 4.136 5.413 -14.381 1.00 83.31 72 ALA A CA 1
ATOM 586 C C . ALA A 1 72 ? 4.781 4.083 -14.806 1.00 83.31 72 ALA A C 1
ATOM 588 O O . ALA A 1 72 ? 5.444 4.034 -15.837 1.00 83.31 72 ALA A O 1
ATOM 589 N N . LEU A 1 73 ? 4.503 2.998 -14.077 1.00 79.38 73 LEU A N 1
ATOM 590 C CA . LEU A 1 73 ? 5.010 1.661 -14.401 1.00 79.38 73 LEU A CA 1
ATOM 591 C C . LEU A 1 73 ? 4.486 1.151 -15.748 1.00 79.38 73 LEU A C 1
ATOM 593 O O . LEU A 1 73 ? 5.274 0.676 -16.563 1.00 79.38 73 LEU A O 1
ATOM 597 N N . LYS A 1 74 ? 3.185 1.329 -16.020 1.00 81.88 74 LYS A N 1
ATOM 598 C CA . LYS A 1 74 ? 2.571 0.965 -17.304 1.00 81.88 74 LYS A CA 1
ATOM 599 C C . LYS A 1 74 ? 3.171 1.743 -18.475 1.00 81.88 74 LYS A C 1
ATOM 601 O O . LYS A 1 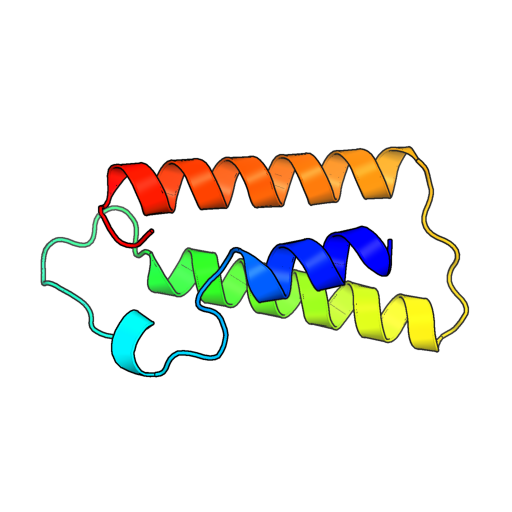74 ? 3.407 1.182 -19.539 1.00 81.88 74 LYS A O 1
ATOM 606 N N . LYS A 1 75 ? 3.452 3.039 -18.289 1.00 77.75 75 LYS A N 1
ATOM 607 C CA . LYS A 1 75 ? 4.1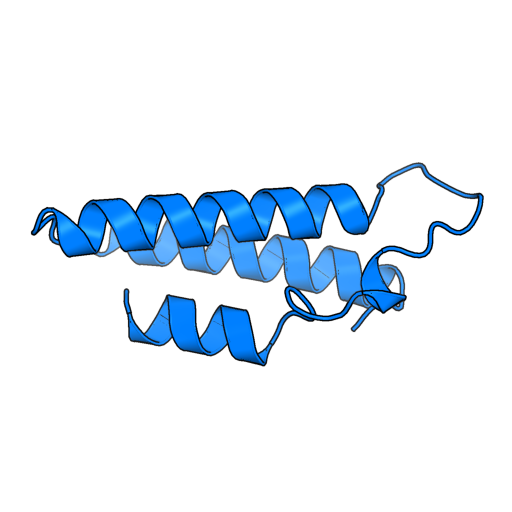18 3.866 -19.310 1.00 77.75 75 LYS A CA 1
ATOM 608 C C . LYS A 1 75 ? 5.528 3.356 -19.628 1.00 77.75 75 LYS A C 1
ATOM 610 O O . LYS A 1 75 ? 5.965 3.472 -20.767 1.00 77.75 75 LYS A O 1
ATOM 615 N N . ASN A 1 76 ? 6.200 2.776 -18.638 1.00 68.31 76 ASN A N 1
ATOM 616 C CA . ASN A 1 76 ? 7.560 2.265 -18.760 1.00 68.31 76 ASN A CA 1
ATOM 617 C C . ASN A 1 76 ? 7.621 0.750 -19.054 1.00 68.31 76 ASN A C 1
ATOM 619 O O . ASN A 1 76 ? 8.707 0.178 -19.017 1.00 68.31 76 ASN A O 1
ATOM 623 N N . GLY A 1 77 ? 6.481 0.100 -19.336 1.00 68.19 77 GLY A N 1
ATOM 624 C CA . GLY A 1 77 ? 6.409 -1.306 -19.755 1.00 68.19 77 GLY A CA 1
ATOM 625 C C . GLY A 1 77 ? 6.732 -2.338 -18.670 1.00 68.19 77 GLY A C 1
ATOM 626 O O . GLY A 1 77 ? 7.121 -3.452 -19.000 1.00 68.19 77 GLY A O 1
ATOM 627 N N . VAL A 1 78 ? 6.612 -1.973 -17.390 1.00 67.31 78 VAL A N 1
ATOM 628 C CA . VAL A 1 78 ? 6.888 -2.880 -16.256 1.00 67.31 78 VAL A CA 1
ATOM 629 C C . VAL A 1 78 ? 5.655 -3.700 -15.856 1.00 67.31 78 VAL A C 1
ATOM 631 O O . VAL A 1 78 ? 5.805 -4.780 -15.290 1.00 67.31 78 VAL A O 1
ATOM 634 N N . VAL A 1 79 ? 4.450 -3.184 -16.137 1.00 61.28 79 VAL A N 1
ATOM 635 C CA . VAL A 1 79 ? 3.139 -3.780 -15.809 1.00 61.28 79 VAL A CA 1
ATOM 636 C C . VAL A 1 79 ? 2.159 -3.550 -16.956 1.00 61.28 79 VAL A C 1
ATOM 638 O O . 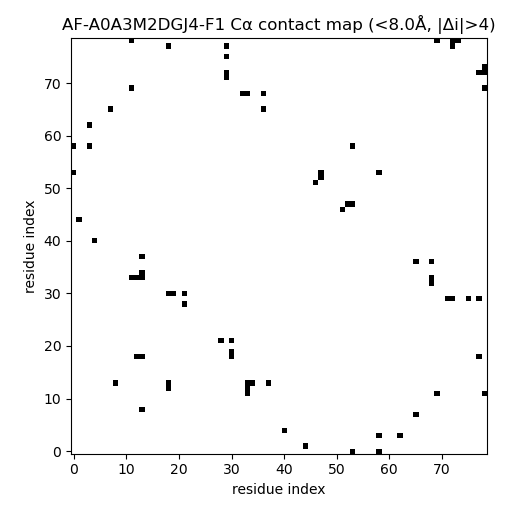VAL A 1 79 ? 2.216 -2.448 -17.554 1.00 61.28 79 VAL A O 1
#

Solvent-accessible surface area (backbone atoms only — not comparable to full-atom values): 4821 Å² total; per-residue (Å²): 103,69,69,57,51,55,51,46,63,74,73,45,70,76,89,41,76,74,64,63,68,81,64,97,78,68,93,72,55,62,50,61,54,47,54,52,51,49,54,55,48,52,52,50,52,52,40,45,74,73,67,52,80,81,50,74,67,52,52,50,52,52,54,50,50,52,52,51,50,52,52,54,34,40,75,69,71,77,96

Radius of gyration: 13.36 Å; Cα contacts (8 Å, |Δi|>4): 38; chains: 1; bounding box: 32×21×36 Å

Sequence (79 aa):
MVDLINKIRRTFPLDAPDSRVCRFDCTVCNKKLLEFLEMQVEDWEQRLAAGETPTLGDLEKFARMARKIHRALKKNGVV

Nearest PDB structures (foldseek):
  1z8u-assembly2_C  TM=3.751E-01  e=2.798E+00  Homo sapiens
  1xzy-assembly1_A  TM=3.735E-01  e=2.971E+00  Homo sapiens

Foldseek 3Di:
DVVLLVVLPVLDVLVPPVLQDDDPPPPPNLVVLSVVLVVVSVVVVVCVVVVHDDDPVRVVVNNVSSVVSSVVCVVVVSD

Secondary structure (DSSP, 8-state):
-HHHHHHHHHHS-SS-GGGG---S--SS-HHHHHHHHHHHHHHHHHHHHTT----HHHHHHHHHHHHHHHHHHHHTT--

Mean predicted aligned error: 6.3 Å

pLDDT: mean 82.03, std 14.66, range [51.09, 96.25]